Protein AF-A0A971E6I0-F1 (afdb_monomer)

Radius of gyration: 18.68 Å; Cα contacts (8 Å, |Δi|>4): 197; chains: 1; bounding box: 39×33×5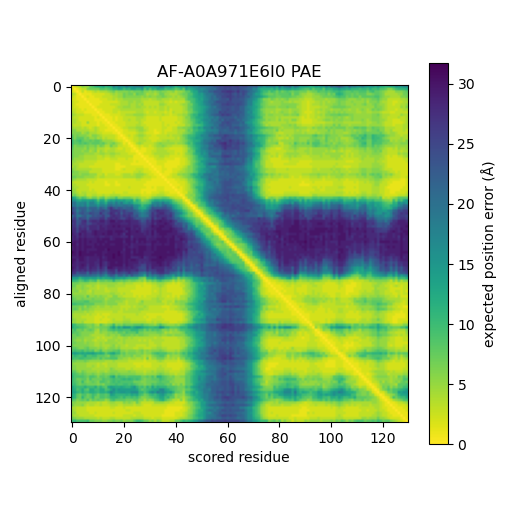5 Å

Foldseek 3Di:
DVVVVVVCVQFVVQPPPWAADPPCDDPQWGWTDDPQKIKIKRFDDPPDPPPPDPDDDDDDDDDDDDDDDPDDQCFDKDFDQDQDDFPWKAWSNDGTRFDWDQDPRGIITTDHPVCVPVPPDRITMMITGD

Mean predicted aligned error: 11.05 Å

Sequence (130 aa):
MKELGAWLKQYGEAIYGTRTCDPYFKDNCAFTSKGDTVYCIHLRLQEGRSHEARSQDVRRQGAESATGGVGPSDTRVVTIPYTGKVSAVDLVAGEKGLEFVQTGSGLQVTLPSSVAAASDMVAYVFRISK

Secondary structure (DSSP, 8-state):
-HHHHHHHHHHGGGTTT-EEEEEEEETTEEEEEETTEEEEEEE---TT----------------------------EEEE---S--SEEEETTS--S--EEEETTEEEEEPPHHHHS-TT-SEEEEEEE-

Nearest PDB structures (foldseek):
  7xsg-assembly1_B-2  TM=7.504E-01  e=3.183E-06  Cecembia lonarensis LW9
  4pee-assembly4_D  TM=7.337E-01  e=8.445E-04  Bacteroides thetaiotaomicron VPI-5482
  4jl2-assembly1_A  TM=7.375E-01  e=1.601E-03  Bacteroides thetaiotaomicron VPI-5482
  7ck4-assembly1_F  TM=2.084E-01  e=6.381E-01  Synechococcus phage S-ShM2
  7ck4-assembly1_A  TM=2.334E-01  e=1.359E+00  Synechococcus phage S-ShM2

Solvent-accessible surface area (backbone atoms only — not comparable to full-atom values): 8070 Å² total; per-residue (Å²): 117,68,65,64,52,52,48,44,73,59,50,31,75,59,56,63,87,43,40,82,39,90,65,54,65,51,91,60,26,37,32,24,29,51,90,66,35,36,24,38,40,37,50,55,82,76,82,75,83,75,82,70,74,92,68,92,79,83,90,82,90,81,91,75,89,76,82,87,73,90,70,67,91,63,70,43,71,47,76,42,74,52,80,69,73,73,72,44,35,27,40,65,86,66,58,68,72,46,58,67,47,84,48,100,77,12,31,37,35,48,42,57,60,88,59,62,69,50,83,83,60,61,58,52,48,34,39,35,32,80

Structure (mmCIF, N/CA/C/O backbone):
data_AF-A0A971E6I0-F1
#
_entry.id   AF-A0A971E6I0-F1
#
loop_
_atom_site.group_PDB
_atom_site.id
_atom_site.type_symbol
_atom_site.label_atom_id
_atom_site.label_alt_id
_atom_site.label_comp_id
_atom_site.label_asym_id
_atom_site.label_entity_id
_atom_site.label_seq_id
_atom_site.pdbx_PDB_ins_code
_atom_site.Cartn_x
_atom_site.Cartn_y
_atom_site.Cartn_z
_atom_site.occupancy
_atom_site.B_iso_or_equiv
_atom_site.auth_seq_id
_atom_site.auth_comp_id
_atom_site.auth_asym_id
_atom_site.auth_atom_id
_atom_site.pdbx_PDB_model_num
ATOM 1 N N . MET A 1 1 ? 24.921 -5.325 -7.132 1.00 58.41 1 MET A N 1
ATOM 2 C CA . MET A 1 1 ? 24.687 -4.567 -5.876 1.00 58.41 1 MET A CA 1
ATOM 3 C C . MET A 1 1 ? 24.014 -3.200 -6.088 1.00 58.41 1 MET A C 1
ATOM 5 O O . MET A 1 1 ? 23.342 -2.741 -5.178 1.00 58.41 1 MET A O 1
ATOM 9 N N . LYS A 1 2 ? 24.135 -2.558 -7.266 1.00 74.94 2 LYS A N 1
ATOM 10 C CA . LYS A 1 2 ? 23.524 -1.240 -7.546 1.00 74.94 2 LYS A CA 1
ATOM 11 C C . LYS A 1 2 ? 21.987 -1.246 -7.552 1.00 74.94 2 LYS A C 1
ATOM 13 O O . LYS A 1 2 ? 21.384 -0.310 -7.049 1.00 74.94 2 LYS A O 1
ATOM 18 N N . GLU A 1 3 ? 21.372 -2.309 -8.064 1.00 74.81 3 GLU A N 1
ATOM 19 C CA . GLU A 1 3 ? 19.911 -2.403 -8.228 1.00 74.81 3 GLU A CA 1
ATOM 20 C C . GLU A 1 3 ? 19.176 -2.504 -6.888 1.00 74.81 3 GLU A C 1
ATOM 22 O O . GLU A 1 3 ? 18.258 -1.732 -6.634 1.00 74.81 3 GLU A O 1
ATOM 27 N N . LEU A 1 4 ? 19.646 -3.366 -5.977 1.00 80.19 4 LEU A N 1
ATOM 28 C CA . LEU A 1 4 ? 19.102 -3.437 -4.618 1.00 80.19 4 LEU A CA 1
ATOM 29 C C . LEU A 1 4 ? 19.292 -2.113 -3.863 1.00 80.19 4 LEU A C 1
ATOM 31 O O . LEU A 1 4 ? 18.391 -1.674 -3.158 1.00 80.19 4 LEU A O 1
ATOM 35 N N . GLY A 1 5 ? 20.443 -1.453 -4.030 1.00 83.44 5 GLY A N 1
ATOM 36 C CA . GLY A 1 5 ? 20.693 -0.143 -3.424 1.00 83.44 5 GLY A CA 1
ATOM 37 C C . GLY A 1 5 ? 19.746 0.943 -3.946 1.00 83.44 5 GLY A C 1
ATOM 38 O O . GLY A 1 5 ? 19.235 1.735 -3.158 1.00 83.44 5 GLY A O 1
ATOM 39 N N . ALA A 1 6 ? 19.466 0.958 -5.252 1.00 84.56 6 ALA A N 1
ATOM 40 C CA . ALA A 1 6 ? 18.488 1.865 -5.850 1.00 84.56 6 ALA A CA 1
ATOM 41 C C . ALA A 1 6 ? 17.067 1.580 -5.340 1.00 84.56 6 ALA A C 1
ATOM 43 O O . ALA A 1 6 ? 16.347 2.512 -4.980 1.00 84.56 6 ALA A O 1
ATOM 44 N N . TRP A 1 7 ? 16.698 0.301 -5.222 1.00 84.25 7 TRP A N 1
ATOM 45 C CA . TRP A 1 7 ? 15.410 -0.105 -4.666 1.00 84.25 7 TRP A CA 1
ATOM 46 C C . TRP A 1 7 ? 15.271 0.325 -3.199 1.00 84.25 7 TRP A C 1
ATOM 48 O O . TRP A 1 7 ? 14.301 0.987 -2.846 1.00 84.25 7 TRP A O 1
ATOM 58 N N . LEU A 1 8 ? 16.270 0.057 -2.352 1.00 86.38 8 LEU A N 1
ATOM 59 C CA . LEU A 1 8 ? 16.262 0.483 -0.946 1.00 86.38 8 LEU A CA 1
ATOM 60 C C . LEU A 1 8 ? 16.230 2.006 -0.793 1.00 86.38 8 LEU A C 1
ATOM 62 O O . LEU A 1 8 ? 15.612 2.511 0.141 1.00 86.38 8 LEU A O 1
ATOM 66 N N . LYS A 1 9 ? 16.852 2.754 -1.708 1.00 87.06 9 LYS A N 1
ATOM 67 C CA . LYS A 1 9 ? 16.787 4.219 -1.698 1.00 87.06 9 LYS A CA 1
ATOM 68 C C . LYS A 1 9 ? 15.366 4.735 -1.955 1.00 87.06 9 LYS A C 1
ATOM 70 O O . LYS A 1 9 ? 14.985 5.737 -1.362 1.00 87.06 9 LYS A O 1
ATOM 75 N N . GLN A 1 10 ? 14.601 4.060 -2.813 1.00 87.44 10 GLN A N 1
ATOM 76 C CA . GLN A 1 10 ? 13.233 4.451 -3.163 1.00 87.44 10 GLN A CA 1
ATOM 77 C C . GLN A 1 10 ? 12.187 3.918 -2.172 1.00 87.44 10 GLN A C 1
ATOM 79 O O . GLN A 1 10 ? 11.231 4.617 -1.851 1.00 87.44 10 GLN A O 1
ATOM 84 N N . TYR A 1 11 ? 12.362 2.685 -1.694 1.00 90.56 11 TYR A N 1
ATOM 85 C CA . TYR A 1 11 ? 11.354 1.934 -0.939 1.00 90.56 11 TYR A CA 1
ATOM 86 C C . TYR A 1 11 ? 11.729 1.677 0.524 1.00 90.56 11 TYR A C 1
ATOM 88 O O . TYR A 1 11 ? 10.945 1.097 1.275 1.00 90.56 11 TYR A O 1
ATOM 96 N N . GLY A 1 12 ? 12.913 2.119 0.957 1.00 88.69 12 GLY A N 1
ATOM 97 C CA . GLY A 1 12 ? 13.446 1.863 2.295 1.00 88.69 12 GLY A CA 1
ATOM 98 C C . GLY A 1 12 ? 12.587 2.407 3.435 1.00 88.69 12 GLY A C 1
ATOM 99 O O . GLY A 1 12 ? 12.699 1.909 4.549 1.00 88.69 12 GLY A O 1
ATOM 100 N N . GLU A 1 13 ? 11.692 3.363 3.175 1.00 92.19 13 GLU A N 1
ATOM 101 C CA . GLU A 1 13 ? 10.678 3.834 4.134 1.00 92.19 13 GLU A CA 1
ATOM 102 C C . GLU A 1 13 ? 9.829 2.687 4.710 1.00 92.19 13 GLU A C 1
ATOM 104 O O . GLU A 1 13 ? 9.526 2.690 5.902 1.00 92.19 13 GLU A O 1
ATOM 109 N N . ALA A 1 14 ? 9.517 1.671 3.898 1.00 91.50 14 ALA A N 1
ATOM 110 C CA . ALA A 1 14 ? 8.758 0.492 4.320 1.00 91.50 14 ALA A CA 1
ATOM 111 C C . ALA A 1 14 ? 9.575 -0.508 5.158 1.00 91.50 14 ALA A C 1
ATOM 113 O O . ALA A 1 14 ? 9.044 -1.513 5.625 1.00 91.50 14 ALA A O 1
ATOM 114 N N . ILE A 1 15 ? 10.872 -0.262 5.344 1.00 91.31 15 ILE A N 1
ATOM 115 C CA . ILE A 1 15 ? 11.783 -1.156 6.066 1.00 91.31 15 ILE A CA 1
ATOM 116 C C . ILE A 1 15 ? 12.358 -0.423 7.278 1.00 91.31 15 ILE A C 1
ATOM 118 O O . ILE A 1 15 ? 12.185 -0.853 8.421 1.00 91.31 15 ILE A O 1
ATOM 122 N N . TYR A 1 16 ? 13.005 0.719 7.059 1.00 92.62 16 TYR A N 1
ATOM 123 C CA . TYR A 1 16 ? 13.728 1.450 8.090 1.00 92.62 16 TYR A CA 1
ATOM 124 C C . TYR A 1 16 ? 12.795 2.075 9.133 1.00 92.62 16 TYR A C 1
ATOM 126 O O . TYR A 1 16 ? 11.950 2.920 8.842 1.00 92.62 16 TYR A O 1
ATOM 134 N N . GLY A 1 17 ? 12.995 1.690 10.396 1.00 91.12 17 GLY A N 1
ATOM 135 C CA . GLY A 1 17 ? 12.225 2.221 11.522 1.00 91.12 17 GLY A CA 1
ATOM 136 C C . GLY A 1 17 ? 10.787 1.701 11.600 1.00 91.12 17 GLY A C 1
ATOM 137 O O . GLY A 1 17 ? 9.993 2.255 12.358 1.00 91.12 17 GLY A O 1
ATOM 138 N N . THR A 1 18 ? 10.458 0.654 10.843 1.00 95.00 18 THR A N 1
ATOM 139 C CA . THR A 1 18 ? 9.170 -0.040 10.935 1.00 95.00 18 THR A CA 1
ATOM 140 C C . THR A 1 18 ? 9.204 -1.151 11.996 1.00 95.00 18 THR A C 1
ATOM 142 O O . THR A 1 18 ? 10.240 -1.444 12.613 1.00 95.00 18 THR A O 1
ATOM 145 N N . ARG A 1 19 ? 8.040 -1.740 12.270 1.00 92.88 19 ARG A N 1
ATOM 146 C CA . ARG A 1 19 ? 7.841 -2.931 13.104 1.00 92.88 19 ARG A CA 1
ATOM 147 C C . ARG A 1 19 ? 7.011 -3.954 12.341 1.00 92.88 19 ARG A C 1
ATOM 149 O O . ARG A 1 19 ? 6.245 -3.592 11.452 1.00 92.88 19 ARG A O 1
ATOM 156 N N . THR A 1 20 ? 7.149 -5.220 12.704 1.00 89.62 20 THR A N 1
ATOM 157 C CA . THR A 1 20 ? 6.299 -6.288 12.178 1.00 89.62 20 THR A CA 1
ATOM 158 C C . THR A 1 20 ? 4.847 -6.056 12.593 1.00 89.62 20 THR A C 1
ATOM 160 O O . THR A 1 20 ? 4.579 -5.591 13.702 1.00 89.62 20 THR A O 1
ATOM 163 N N . CYS A 1 21 ? 3.904 -6.344 11.700 1.00 88.25 21 CYS A N 1
ATOM 164 C CA . CYS A 1 21 ? 2.477 -6.329 12.015 1.00 88.25 21 CYS A CA 1
ATOM 165 C C . CYS A 1 21 ? 1.795 -7.571 11.448 1.00 88.25 21 CYS A C 1
ATOM 167 O O . CYS A 1 21 ? 2.357 -8.256 10.598 1.00 88.25 21 CYS A O 1
ATOM 169 N N . ASP A 1 22 ? 0.600 -7.867 11.951 1.00 82.81 22 ASP A N 1
ATOM 170 C CA . ASP A 1 22 ? -0.222 -8.941 11.411 1.00 82.81 22 ASP A CA 1
ATOM 171 C C . ASP A 1 22 ? -0.961 -8.467 10.143 1.00 82.81 22 ASP A C 1
ATOM 173 O O . ASP A 1 22 ? -1.448 -7.327 10.125 1.00 82.81 22 ASP A O 1
ATOM 177 N N . PRO A 1 23 ? -1.054 -9.302 9.094 1.00 86.38 23 PRO A N 1
ATOM 178 C CA . PRO A 1 23 ? -0.327 -10.564 8.908 1.00 86.38 23 PRO A CA 1
ATOM 179 C C . PRO A 1 23 ? 1.149 -10.311 8.572 1.00 86.38 23 PRO A C 1
ATOM 181 O O . PRO A 1 23 ? 1.450 -9.414 7.803 1.00 86.38 23 PRO A O 1
ATOM 184 N N . TYR A 1 24 ? 2.087 -11.112 9.090 1.00 87.88 24 TYR A N 1
ATOM 185 C CA . TYR A 1 24 ? 3.523 -10.877 8.841 1.00 87.88 24 TYR A CA 1
ATOM 186 C C . TYR A 1 24 ? 3.916 -11.064 7.362 1.00 87.88 24 TYR A C 1
ATOM 188 O O . TYR A 1 24 ? 4.570 -10.209 6.761 1.00 87.88 24 TYR A O 1
ATOM 196 N N . PHE A 1 25 ? 3.495 -12.182 6.765 1.00 89.56 25 PHE A N 1
ATOM 197 C CA . PHE A 1 25 ? 3.669 -12.479 5.346 1.00 89.56 25 PHE A CA 1
ATOM 198 C C . PHE A 1 25 ? 2.536 -13.387 4.867 1.00 89.56 25 PHE A C 1
ATOM 200 O O . PHE A 1 25 ? 2.296 -14.434 5.473 1.00 89.56 25 PHE A O 1
ATOM 207 N N . LYS A 1 26 ? 1.838 -13.003 3.797 1.00 90.00 26 LYS A N 1
ATOM 208 C CA . LYS A 1 26 ? 0.720 -13.773 3.231 1.00 90.00 26 LYS A CA 1
ATOM 209 C C . LYS A 1 26 ? 0.525 -13.431 1.754 1.00 90.00 26 LYS A C 1
ATOM 211 O O . LYS A 1 26 ? 0.655 -12.271 1.392 1.00 90.00 26 LYS A O 1
ATOM 216 N N . ASP A 1 27 ? 0.233 -14.423 0.911 1.00 88.38 27 ASP A N 1
ATOM 217 C CA . ASP A 1 27 ? -0.033 -14.263 -0.534 1.00 88.38 27 ASP A CA 1
ATOM 218 C C . ASP A 1 27 ? 1.007 -13.395 -1.270 1.00 88.38 27 ASP A C 1
ATOM 220 O O . ASP A 1 27 ? 0.682 -12.509 -2.056 1.00 88.38 27 ASP A O 1
ATOM 224 N N . ASN A 1 28 ? 2.290 -13.645 -0.985 1.00 89.69 28 ASN A N 1
ATOM 225 C CA . ASN A 1 28 ? 3.430 -12.901 -1.534 1.00 89.69 28 ASN A CA 1
ATOM 226 C C . ASN A 1 28 ? 3.516 -11.420 -1.110 1.00 89.69 28 ASN A C 1
ATOM 228 O O . ASN A 1 28 ? 4.264 -10.639 -1.702 1.00 89.69 28 ASN A O 1
ATOM 232 N N . CYS A 1 29 ? 2.779 -11.042 -0.065 1.00 91.19 29 CYS A N 1
ATOM 233 C CA . CYS A 1 29 ? 2.805 -9.727 0.559 1.00 91.19 29 CYS A CA 1
ATOM 234 C C . CYS A 1 29 ? 3.487 -9.802 1.927 1.00 91.19 29 CYS A C 1
ATOM 236 O O . CYS A 1 29 ? 3.035 -10.540 2.803 1.00 91.19 29 CYS A O 1
ATOM 238 N N . ALA A 1 30 ? 4.544 -9.015 2.124 1.00 93.44 30 ALA A N 1
ATOM 239 C CA . ALA A 1 30 ? 5.152 -8.784 3.434 1.00 93.44 30 ALA A CA 1
ATOM 240 C C . ALA A 1 30 ? 4.611 -7.491 4.041 1.00 93.44 30 ALA A C 1
ATOM 242 O O . ALA A 1 30 ? 4.519 -6.485 3.333 1.00 93.44 30 ALA A O 1
ATOM 243 N N . PHE A 1 31 ? 4.314 -7.494 5.341 1.00 94.12 31 PHE A N 1
ATOM 244 C CA . PHE A 1 31 ? 3.755 -6.322 6.006 1.00 94.12 31 PHE A CA 1
ATOM 245 C C . PHE A 1 31 ? 4.649 -5.806 7.124 1.00 94.12 31 PHE A C 1
ATOM 247 O O . PHE A 1 31 ? 5.164 -6.548 7.966 1.00 94.12 31 PHE A O 1
ATOM 254 N N . THR A 1 32 ? 4.796 -4.490 7.149 1.00 95.69 32 THR A N 1
ATOM 255 C CA . THR A 1 32 ? 5.442 -3.756 8.232 1.00 95.69 32 THR A CA 1
ATOM 256 C C . THR A 1 32 ? 4.591 -2.545 8.578 1.00 95.69 32 THR A C 1
ATOM 258 O O . THR A 1 32 ? 3.711 -2.144 7.825 1.00 95.69 32 THR A O 1
ATOM 261 N N . SER A 1 33 ? 4.805 -1.940 9.736 1.00 94.31 33 SER A N 1
ATOM 262 C CA . SER A 1 33 ? 4.040 -0.767 10.150 1.00 94.31 33 SER A CA 1
ATOM 263 C C . SER A 1 33 ? 4.903 0.254 10.864 1.00 94.31 33 SER A C 1
ATOM 265 O O . SER A 1 33 ? 5.939 -0.068 11.455 1.00 94.31 33 SER A O 1
ATOM 267 N N . LYS A 1 34 ? 4.465 1.507 10.805 1.00 94.44 34 LYS A N 1
ATOM 268 C CA . LYS A 1 34 ? 5.060 2.627 11.525 1.00 94.44 34 LYS A CA 1
ATOM 269 C C . LYS A 1 34 ? 3.948 3.607 11.883 1.00 94.44 34 LYS A C 1
ATOM 271 O O . LYS A 1 34 ? 3.433 4.301 11.013 1.00 94.44 34 LYS A O 1
ATOM 276 N N . GLY A 1 35 ? 3.575 3.645 13.163 1.00 91.75 35 GLY A N 1
ATOM 277 C CA . GLY A 1 35 ? 2.427 4.429 13.627 1.00 91.75 35 GLY A CA 1
ATOM 278 C C . GLY A 1 35 ? 1.123 3.953 12.981 1.00 91.75 35 GLY A C 1
ATOM 279 O O . GLY A 1 35 ? 0.797 2.763 13.029 1.00 91.75 35 GLY A O 1
ATOM 280 N N . ASP A 1 36 ? 0.413 4.878 12.341 1.00 91.69 36 ASP A N 1
ATOM 281 C CA . ASP A 1 36 ? -0.873 4.624 11.678 1.00 91.69 36 ASP A CA 1
ATOM 282 C C . ASP A 1 36 ? -0.744 4.192 10.210 1.00 91.69 36 ASP A C 1
ATOM 284 O O . ASP A 1 36 ? -1.747 3.968 9.533 1.00 91.69 36 ASP A O 1
ATOM 288 N N . THR A 1 37 ? 0.486 4.022 9.720 1.00 93.50 37 THR A N 1
ATOM 289 C CA . THR A 1 37 ? 0.761 3.542 8.363 1.00 93.50 37 THR A CA 1
ATOM 290 C C . THR A 1 37 ? 1.224 2.090 8.387 1.00 93.50 37 THR A C 1
ATOM 292 O O . THR A 1 37 ? 2.178 1.733 9.084 1.00 93.50 37 THR A O 1
ATOM 295 N N . VAL A 1 38 ? 0.566 1.255 7.589 1.00 94.94 38 VAL A N 1
ATOM 296 C CA . VAL A 1 38 ? 0.981 -0.112 7.266 1.00 94.94 38 VAL A CA 1
ATOM 297 C C . VAL A 1 38 ? 1.591 -0.107 5.872 1.00 94.94 38 VAL A C 1
ATOM 299 O O . VAL A 1 38 ? 1.007 0.416 4.931 1.00 94.94 38 VAL A O 1
ATOM 302 N N . TYR A 1 39 ? 2.772 -0.683 5.726 1.00 95.06 39 TYR A N 1
ATOM 303 C CA . TYR A 1 39 ? 3.424 -0.884 4.446 1.00 95.06 39 TYR A CA 1
ATOM 304 C C . TYR A 1 39 ? 3.222 -2.323 3.998 1.00 95.06 39 TYR A C 1
ATOM 306 O O . TYR A 1 39 ? 3.402 -3.252 4.783 1.00 95.06 39 TYR A O 1
ATOM 314 N N . CYS A 1 40 ? 2.876 -2.501 2.727 1.00 94.50 40 CYS A N 1
ATOM 315 C CA . CYS A 1 40 ? 2.759 -3.809 2.095 1.00 94.50 40 CYS A CA 1
ATOM 316 C C . CYS A 1 40 ? 3.766 -3.908 0.950 1.00 94.50 40 CYS A C 1
ATOM 318 O O . CYS A 1 40 ? 3.670 -3.162 -0.025 1.00 94.50 40 CYS A O 1
ATOM 320 N N . ILE A 1 41 ? 4.705 -4.844 1.049 1.00 92.94 41 ILE A N 1
ATOM 321 C CA . ILE A 1 41 ? 5.654 -5.183 -0.013 1.00 92.94 41 ILE A CA 1
ATOM 322 C C . ILE A 1 41 ? 5.085 -6.387 -0.762 1.00 92.94 41 ILE A C 1
ATOM 324 O O . ILE A 1 41 ? 5.180 -7.517 -0.286 1.00 92.94 41 ILE A O 1
ATOM 328 N N . HIS A 1 42 ? 4.480 -6.141 -1.921 1.00 90.81 42 HIS A N 1
ATOM 329 C CA . HIS A 1 42 ? 3.953 -7.177 -2.801 1.00 90.81 42 HIS A CA 1
ATOM 330 C C . HIS A 1 42 ? 5.043 -7.621 -3.774 1.00 90.81 42 HIS A C 1
ATOM 332 O O . HIS A 1 42 ? 5.413 -6.890 -4.699 1.00 90.81 42 HIS A O 1
ATOM 338 N N . LEU A 1 43 ? 5.578 -8.816 -3.551 1.00 87.12 43 LEU A N 1
ATOM 339 C CA . LEU A 1 43 ? 6.574 -9.414 -4.425 1.00 87.12 43 LEU A CA 1
ATOM 340 C C . LEU A 1 43 ? 5.881 -9.848 -5.721 1.00 87.12 43 LEU A C 1
ATOM 342 O O . LEU A 1 43 ? 4.842 -10.511 -5.682 1.00 87.12 43 LEU A O 1
ATOM 346 N N . ARG A 1 44 ? 6.448 -9.517 -6.885 1.00 78.19 44 ARG A N 1
ATOM 347 C CA . ARG A 1 44 ? 5.990 -10.163 -8.117 1.00 78.19 44 ARG A CA 1
ATOM 348 C C . ARG A 1 44 ? 6.619 -11.537 -8.212 1.00 78.19 44 ARG A C 1
ATOM 350 O O . ARG A 1 44 ? 7.842 -11.673 -8.230 1.00 78.19 44 ARG A O 1
ATOM 357 N N . LEU A 1 45 ? 5.772 -12.551 -8.329 1.00 63.19 45 LEU A N 1
ATOM 358 C CA . LEU A 1 45 ? 6.221 -13.850 -8.789 1.00 63.19 45 LEU A CA 1
ATOM 359 C C . LEU A 1 45 ? 6.506 -13.704 -10.288 1.00 63.19 45 LEU A C 1
ATOM 361 O O . LEU A 1 45 ? 5.593 -13.576 -11.096 1.00 63.19 45 LEU A O 1
ATOM 365 N N . GLN A 1 46 ? 7.782 -13.623 -10.659 1.00 54.16 46 GLN A N 1
ATOM 366 C CA . GLN A 1 46 ? 8.177 -13.770 -12.056 1.00 54.16 46 GLN A CA 1
ATOM 367 C C . GLN A 1 46 ? 7.901 -15.223 -12.452 1.00 54.16 46 GLN A C 1
ATOM 369 O O . GLN A 1 46 ? 8.698 -16.113 -12.154 1.00 54.16 46 GLN A O 1
ATOM 374 N N . GLU A 1 47 ? 6.761 -15.473 -13.091 1.00 48.25 47 GLU A N 1
ATOM 375 C CA . GLU A 1 47 ? 6.520 -16.741 -13.769 1.00 48.25 47 GLU A CA 1
ATOM 376 C C . GLU A 1 47 ? 7.544 -16.886 -14.903 1.00 48.25 47 GLU A C 1
ATOM 378 O O . GLU A 1 47 ? 7.547 -16.131 -15.871 1.00 48.25 47 GLU A O 1
ATOM 383 N N . GLY A 1 48 ? 8.460 -17.843 -14.747 1.00 45.78 48 GLY A N 1
ATOM 384 C CA . GLY A 1 48 ? 9.218 -18.405 -15.859 1.00 45.78 48 GLY A CA 1
ATOM 385 C C . GLY A 1 48 ? 10.292 -17.517 -16.488 1.00 45.78 48 GLY A C 1
ATOM 386 O O . GLY A 1 48 ? 10.336 -17.397 -17.710 1.00 45.78 48 GLY A O 1
ATOM 387 N N . ARG A 1 49 ? 11.279 -17.028 -15.720 1.00 43.12 49 ARG A N 1
ATOM 388 C CA . ARG A 1 49 ? 12.618 -16.904 -16.329 1.00 43.12 49 ARG A CA 1
ATOM 389 C C . ARG A 1 49 ? 13.184 -18.307 -16.529 1.00 43.12 49 ARG A C 1
ATOM 391 O O . ARG A 1 49 ? 13.987 -18.775 -15.722 1.00 43.12 49 ARG A O 1
ATOM 398 N N . SER A 1 50 ? 12.782 -18.961 -17.614 1.00 40.31 50 SER A N 1
ATOM 399 C CA . SER A 1 50 ? 13.580 -20.025 -18.207 1.00 40.31 50 SER A CA 1
ATOM 400 C C . SER A 1 50 ? 14.933 -19.407 -18.540 1.00 40.31 50 SER A C 1
ATOM 402 O O . SER A 1 50 ? 15.077 -18.664 -19.507 1.00 40.31 50 SER A O 1
ATOM 404 N N . HIS A 1 51 ? 15.932 -19.654 -17.698 1.00 45.84 51 HIS A N 1
ATOM 405 C CA . HIS A 1 51 ? 17.329 -19.445 -18.057 1.00 45.84 51 HIS A CA 1
ATOM 406 C C . HIS A 1 51 ? 17.703 -20.570 -19.033 1.00 45.84 51 HIS A C 1
ATOM 408 O O . HIS A 1 51 ? 18.526 -21.428 -18.724 1.00 45.84 51 HIS A O 1
ATOM 414 N N . GLU A 1 52 ? 17.039 -20.629 -20.191 1.00 43.81 52 GLU A N 1
ATOM 415 C CA . GLU A 1 52 ? 17.482 -21.524 -21.244 1.00 43.81 52 GLU A CA 1
ATOM 416 C C . GLU A 1 52 ? 18.741 -20.899 -21.830 1.00 43.81 52 GLU A C 1
ATOM 418 O O . GLU A 1 52 ? 18.768 -19.759 -22.305 1.00 43.81 52 GLU A O 1
ATOM 423 N N . ALA A 1 53 ? 19.831 -21.625 -21.621 1.00 42.41 53 ALA A N 1
ATOM 424 C CA . ALA A 1 53 ? 21.153 -21.274 -22.057 1.00 42.41 53 ALA A CA 1
ATOM 425 C C . ALA A 1 53 ? 21.119 -20.874 -23.532 1.00 42.41 53 ALA A C 1
ATOM 427 O O . ALA A 1 53 ? 20.600 -21.584 -24.389 1.00 42.41 53 ALA A O 1
ATOM 428 N N . ARG A 1 54 ? 21.741 -19.734 -23.822 1.00 48.66 54 ARG A N 1
ATOM 429 C CA . ARG A 1 54 ? 22.146 -19.346 -25.164 1.00 48.66 54 ARG A CA 1
ATOM 430 C C . ARG A 1 54 ? 23.066 -20.437 -25.725 1.00 48.66 54 ARG A C 1
ATOM 432 O O . ARG A 1 54 ? 24.278 -20.362 -25.552 1.00 48.66 54 ARG A O 1
ATOM 439 N N . SER A 1 55 ? 22.492 -21.417 -26.408 1.00 43.91 55 SER A N 1
ATOM 440 C CA . SER A 1 55 ? 23.177 -22.216 -27.414 1.00 43.91 55 SER A CA 1
ATOM 441 C C . SER A 1 55 ? 22.450 -21.958 -28.722 1.00 43.91 55 SER A C 1
ATOM 443 O O . SER A 1 55 ? 21.314 -22.375 -28.918 1.00 43.91 55 SER A O 1
ATOM 445 N N . GLN A 1 56 ? 23.087 -21.159 -29.575 1.00 51.41 56 GLN A N 1
ATOM 446 C CA . GLN A 1 56 ? 22.650 -20.959 -30.947 1.00 51.41 56 GLN A CA 1
ATOM 447 C C . GLN A 1 56 ? 22.674 -22.306 -31.654 1.00 51.41 56 GLN A C 1
ATOM 449 O O . GLN A 1 56 ? 23.748 -22.882 -31.763 1.00 51.41 56 GLN A O 1
ATOM 454 N N . ASP A 1 57 ? 21.533 -22.754 -32.171 1.00 45.91 57 ASP A N 1
ATOM 455 C CA . ASP A 1 57 ? 21.511 -23.490 -33.427 1.00 45.91 57 ASP A CA 1
ATOM 456 C C 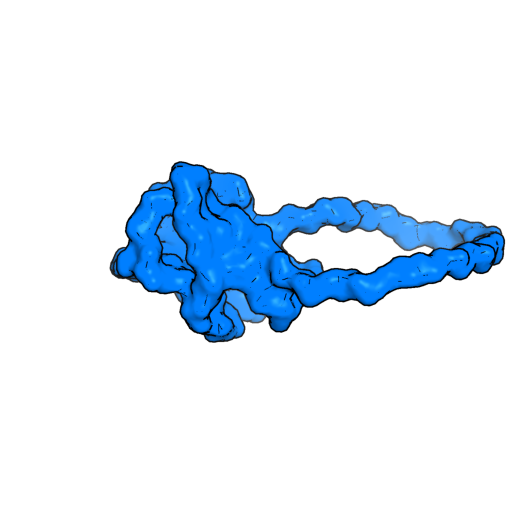. ASP A 1 57 ? 20.113 -23.527 -34.063 1.00 45.91 57 ASP A C 1
ATOM 458 O O . ASP A 1 57 ? 19.090 -23.556 -33.386 1.00 45.91 57 ASP A O 1
ATOM 462 N N . VAL A 1 58 ? 20.130 -23.560 -35.398 1.00 45.66 58 VAL A N 1
ATOM 463 C CA . VAL A 1 58 ? 19.025 -23.820 -36.340 1.00 45.66 58 VAL A CA 1
ATOM 464 C C . VAL A 1 58 ? 18.096 -22.656 -36.738 1.00 45.66 58 VAL A C 1
ATOM 466 O O . VAL A 1 58 ? 17.091 -22.310 -36.127 1.00 45.66 58 VAL A O 1
ATOM 469 N N . ARG A 1 59 ? 18.411 -22.152 -37.939 1.00 49.12 59 ARG A N 1
ATOM 470 C CA . ARG A 1 59 ? 17.516 -21.506 -38.909 1.00 49.12 59 ARG A CA 1
ATOM 471 C C . ARG A 1 59 ? 16.210 -22.299 -39.090 1.00 49.12 59 ARG A C 1
ATOM 473 O O . ARG A 1 59 ? 16.289 -23.473 -39.442 1.00 49.12 59 ARG A O 1
ATOM 480 N N . ARG A 1 60 ? 15.052 -21.627 -39.088 1.00 40.34 60 ARG A N 1
ATOM 481 C CA . ARG A 1 60 ? 14.028 -21.747 -40.151 1.00 40.34 60 ARG A CA 1
ATOM 482 C C . ARG A 1 60 ? 12.928 -20.693 -40.010 1.00 40.34 60 ARG A C 1
ATOM 484 O O . ARG A 1 60 ? 12.510 -20.340 -38.918 1.00 40.34 60 ARG A O 1
ATOM 491 N N . GLN A 1 61 ? 12.540 -20.185 -41.174 1.00 40.78 61 GLN A N 1
ATOM 492 C CA . GLN A 1 61 ? 11.481 -19.217 -41.436 1.00 40.78 61 GLN A CA 1
ATOM 493 C C . GLN A 1 61 ? 10.097 -19.824 -41.175 1.00 40.78 61 GLN A C 1
ATOM 495 O O . GLN A 1 61 ? 9.906 -21.024 -41.355 1.00 40.78 61 GLN A O 1
ATOM 500 N N . GLY A 1 62 ? 9.131 -18.964 -40.868 1.00 32.88 62 GLY A N 1
ATOM 501 C CA . GLY A 1 62 ? 7.712 -19.299 -40.839 1.00 32.88 62 GLY A CA 1
ATOM 502 C C . GLY A 1 62 ? 6.918 -18.075 -40.421 1.00 32.88 62 GLY A C 1
ATOM 503 O O . GLY A 1 62 ? 6.704 -17.849 -39.238 1.00 32.88 62 GLY A O 1
ATOM 504 N N . ALA A 1 63 ? 6.588 -17.233 -41.396 1.00 42.38 63 ALA A N 1
ATOM 505 C CA . ALA A 1 63 ? 5.721 -16.088 -41.206 1.00 42.38 63 ALA A CA 1
ATOM 506 C C . ALA A 1 63 ? 4.298 -16.578 -40.929 1.00 42.38 63 ALA A C 1
ATOM 508 O O . ALA A 1 63 ? 3.700 -17.203 -41.799 1.00 42.38 63 ALA A O 1
ATOM 509 N N . GLU A 1 64 ? 3.750 -16.239 -39.767 1.00 33.25 64 GLU A N 1
ATOM 510 C CA . GLU A 1 64 ? 2.315 -16.329 -39.515 1.00 33.25 64 GLU A CA 1
ATOM 511 C C . GLU A 1 64 ? 1.870 -15.006 -38.901 1.00 33.25 64 GLU A C 1
ATOM 513 O O . GLU A 1 64 ? 2.104 -14.688 -37.737 1.00 33.25 64 GLU A O 1
ATOM 518 N N . SER A 1 65 ? 1.296 -14.184 -39.777 1.00 49.78 65 SER A N 1
ATOM 519 C CA . SER A 1 65 ? 0.540 -13.000 -39.408 1.00 49.78 65 SER A CA 1
ATOM 520 C C . SER A 1 65 ? -0.702 -13.443 -38.644 1.00 49.78 65 SER A C 1
ATOM 522 O O . SER A 1 65 ? -1.543 -14.148 -39.195 1.00 49.78 65 SER A O 1
ATOM 524 N N . ALA A 1 66 ? -0.839 -12.981 -37.407 1.00 38.44 66 ALA A N 1
ATOM 525 C CA . ALA A 1 66 ? -2.089 -13.031 -36.668 1.00 38.44 66 ALA A CA 1
ATOM 526 C C . ALA A 1 66 ? -2.460 -11.608 -36.242 1.00 38.44 66 ALA A C 1
ATOM 528 O O . ALA A 1 66 ? -1.918 -11.028 -35.306 1.00 38.44 66 ALA A O 1
ATOM 529 N N . THR A 1 67 ? -3.350 -11.044 -37.048 1.00 32.47 67 THR A N 1
ATOM 530 C CA . THR A 1 67 ? -4.436 -10.134 -36.700 1.00 32.47 67 THR A CA 1
ATOM 531 C C . THR A 1 67 ? -4.684 -9.919 -35.207 1.00 32.47 67 THR A C 1
ATOM 533 O O . THR A 1 67 ? -5.020 -10.851 -34.487 1.00 32.47 67 THR A O 1
ATOM 536 N N . GLY A 1 68 ? -4.756 -8.640 -34.839 1.00 33.69 68 GLY A N 1
ATOM 537 C CA . GLY A 1 68 ? -5.923 -8.134 -34.124 1.00 33.69 68 GLY A CA 1
ATOM 538 C C . GLY A 1 68 ? -5.846 -8.138 -32.605 1.00 33.69 68 GLY A C 1
ATOM 539 O O . GLY A 1 68 ? -5.690 -9.160 -31.953 1.00 33.69 68 GLY A O 1
ATOM 540 N N . GLY A 1 69 ? -6.091 -6.957 -32.054 1.00 38.34 69 GLY A N 1
ATOM 541 C CA . GLY A 1 69 ? -6.412 -6.785 -30.651 1.00 38.34 69 GLY A CA 1
ATOM 542 C C . GLY A 1 69 ? -5.822 -5.492 -30.143 1.00 38.34 69 GLY A C 1
ATOM 543 O O . GLY A 1 69 ? -4.679 -5.456 -29.706 1.00 38.34 69 GLY A O 1
ATOM 544 N N . VAL A 1 70 ? -6.613 -4.423 -30.179 1.00 50.59 70 VAL A N 1
ATOM 545 C CA . VAL A 1 70 ? -6.431 -3.331 -29.224 1.00 50.59 70 VAL A CA 1
ATOM 546 C C . VAL A 1 70 ? -6.583 -3.977 -27.840 1.00 50.59 70 VAL A C 1
ATOM 548 O O . VAL A 1 70 ? -7.697 -4.275 -27.418 1.00 50.59 70 VAL A O 1
ATOM 551 N N . GLY A 1 71 ? -5.461 -4.335 -27.209 1.00 44.62 71 GLY A N 1
ATOM 552 C CA . GLY A 1 71 ? -5.424 -4.870 -25.847 1.00 44.62 71 GLY A CA 1
ATOM 553 C C . GLY A 1 71 ? -5.810 -3.766 -24.864 1.00 44.62 71 GLY A C 1
ATOM 554 O O . GLY A 1 71 ? -5.498 -2.604 -25.131 1.00 44.62 71 GLY A O 1
ATOM 555 N N . PRO A 1 72 ? -6.553 -4.095 -23.796 1.00 46.44 72 PRO A N 1
ATOM 556 C CA . PRO A 1 72 ? -7.366 -3.136 -23.065 1.00 46.44 72 PRO A CA 1
ATOM 557 C C . PRO A 1 72 ? -6.486 -2.087 -22.393 1.00 46.44 72 PRO A C 1
ATOM 559 O O . PRO A 1 72 ? -5.299 -2.307 -22.164 1.00 46.44 72 PRO A O 1
ATOM 562 N N . SER A 1 73 ? -7.080 -0.955 -22.030 1.00 49.00 73 SER A N 1
ATOM 563 C CA . SER A 1 73 ? -6.576 -0.122 -20.942 1.00 49.00 73 SER A CA 1
ATOM 564 C C . SER A 1 73 ? -6.260 -1.047 -19.751 1.00 49.00 73 SER A C 1
ATOM 566 O O . SER A 1 73 ? -7.182 -1.493 -19.072 1.00 49.00 73 SER A O 1
ATOM 568 N N . ASP A 1 74 ? -4.989 -1.448 -19.601 1.00 58.25 74 ASP A N 1
ATOM 569 C CA . ASP A 1 74 ? -4.526 -2.568 -18.760 1.00 58.25 74 ASP A CA 1
ATOM 570 C C . ASP A 1 74 ? -4.503 -2.129 -17.295 1.00 58.25 74 ASP A C 1
ATOM 572 O O . ASP A 1 74 ? -3.464 -1.914 -16.670 1.00 58.25 74 ASP A O 1
ATOM 576 N N . THR A 1 75 ? -5.694 -1.899 -16.761 1.00 66.00 75 THR A N 1
ATOM 577 C CA . THR A 1 75 ? -5.915 -1.614 -15.354 1.00 66.00 75 THR A CA 1
ATOM 578 C C . THR A 1 75 ? -5.710 -2.917 -14.589 1.00 66.00 75 THR 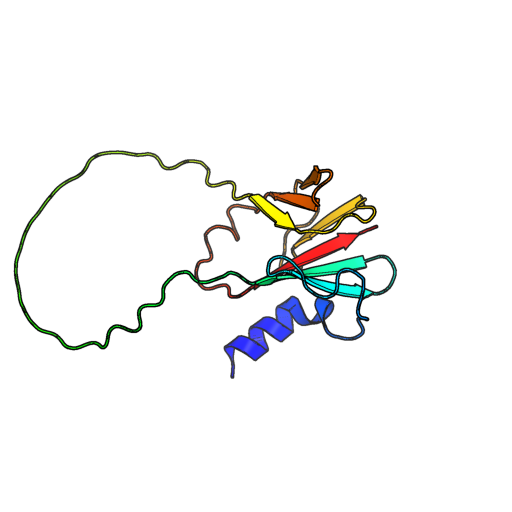A C 1
ATOM 580 O O . THR A 1 75 ? -6.606 -3.757 -14.505 1.00 66.00 75 THR A O 1
ATOM 583 N N . ARG A 1 76 ? -4.499 -3.125 -14.066 1.00 80.94 76 ARG A N 1
ATOM 584 C CA . ARG A 1 76 ? -4.177 -4.307 -13.256 1.00 80.94 76 ARG A CA 1
ATOM 585 C C . ARG A 1 76 ? -4.659 -4.118 -11.831 1.00 80.94 76 ARG A C 1
ATOM 587 O O . ARG A 1 76 ? -4.387 -3.093 -11.218 1.00 80.94 76 ARG A O 1
ATOM 594 N N . VAL A 1 77 ? -5.307 -5.136 -11.280 1.00 86.69 77 VAL A N 1
ATOM 595 C CA . VAL A 1 77 ? -5.756 -5.142 -9.885 1.00 86.69 77 VAL A CA 1
ATOM 596 C C . VAL A 1 77 ? -4.888 -6.108 -9.085 1.00 86.69 77 VAL A C 1
ATOM 598 O O . VAL A 1 77 ? -4.735 -7.269 -9.461 1.00 86.69 77 VAL A O 1
ATOM 601 N N . VAL A 1 78 ? -4.319 -5.634 -7.978 1.00 88.56 78 VAL A N 1
ATOM 602 C CA . VAL A 1 78 ? -3.534 -6.442 -7.034 1.00 88.56 78 VAL A CA 1
ATOM 603 C C . VAL A 1 78 ? -4.374 -6.719 -5.798 1.00 88.56 78 VAL A C 1
ATOM 605 O O . VAL A 1 78 ? -4.993 -5.812 -5.247 1.00 88.56 78 VAL A O 1
ATOM 608 N N . THR A 1 79 ? -4.375 -7.970 -5.340 1.00 90.56 79 THR A N 1
ATOM 609 C CA . THR A 1 79 ? -5.038 -8.351 -4.088 1.00 90.56 79 THR A CA 1
ATOM 610 C C . THR A 1 79 ? -4.018 -8.384 -2.957 1.00 90.56 79 THR A C 1
ATOM 612 O O . THR A 1 79 ? -3.049 -9.138 -2.999 1.00 90.56 79 THR A O 1
ATOM 615 N N . ILE A 1 80 ? -4.244 -7.567 -1.935 1.00 91.94 80 ILE A N 1
ATOM 616 C CA . ILE A 1 80 ? -3.435 -7.479 -0.724 1.00 91.94 80 ILE A CA 1
ATOM 617 C C . ILE A 1 80 ? -4.244 -8.118 0.411 1.00 91.94 80 ILE A C 1
ATOM 619 O O . ILE A 1 80 ? -5.317 -7.611 0.729 1.00 91.94 80 ILE A O 1
ATOM 623 N N . PRO A 1 81 ? -3.780 -9.192 1.068 1.00 91.75 81 PRO A N 1
ATOM 624 C CA . PRO A 1 81 ? -4.541 -9.882 2.112 1.00 91.75 81 PRO A CA 1
ATOM 625 C C . PRO A 1 81 ? -4.502 -9.130 3.458 1.00 91.75 81 PRO A C 1
ATOM 627 O O . PRO A 1 81 ? -4.112 -9.681 4.484 1.00 91.75 81 PRO A O 1
ATOM 630 N N . TYR A 1 82 ? -4.896 -7.856 3.451 1.00 89.81 82 TYR A N 1
ATOM 631 C CA . TYR A 1 82 ? -4.989 -6.988 4.620 1.00 89.81 82 TYR A CA 1
ATOM 632 C C . TYR A 1 82 ? -6.456 -6.697 4.948 1.00 89.81 82 TYR A C 1
ATOM 634 O O . TYR A 1 82 ? -7.196 -6.157 4.127 1.00 89.81 82 TYR A O 1
ATOM 642 N N . THR A 1 83 ? -6.872 -7.062 6.160 1.00 88.50 83 THR A N 1
ATOM 643 C CA . THR A 1 83 ? -8.260 -6.958 6.646 1.00 88.50 83 THR A CA 1
ATOM 644 C C . THR A 1 83 ? -8.460 -5.842 7.674 1.00 88.50 83 THR A C 1
ATOM 646 O O . THR A 1 83 ? -9.565 -5.659 8.180 1.00 88.50 83 THR A O 1
ATOM 649 N N . GLY A 1 84 ? -7.404 -5.091 8.002 1.00 87.12 84 GLY A N 1
ATOM 650 C CA . GLY A 1 84 ? -7.489 -3.952 8.913 1.00 87.12 84 GLY A CA 1
ATOM 651 C C . GLY A 1 84 ? -8.246 -2.768 8.306 1.00 87.12 84 GLY A C 1
ATOM 652 O O . GLY A 1 84 ? -8.611 -2.774 7.135 1.00 87.12 84 GLY A O 1
ATOM 653 N N . LYS A 1 85 ? -8.469 -1.715 9.098 1.00 89.19 85 LYS A N 1
ATOM 654 C CA . LYS A 1 85 ? -9.056 -0.467 8.586 1.00 89.19 85 LYS A CA 1
ATOM 655 C C . LYS A 1 85 ? -8.136 0.170 7.543 1.00 89.19 85 LYS A C 1
ATOM 657 O O . LYS A 1 85 ? -6.914 0.149 7.715 1.00 89.19 85 LYS A O 1
ATOM 662 N N . VAL A 1 86 ? -8.742 0.690 6.477 1.00 92.88 86 VAL A N 1
ATOM 663 C CA . VAL A 1 86 ? -8.058 1.365 5.373 1.00 92.88 86 VAL A CA 1
ATOM 664 C C . VAL A 1 86 ? -8.799 2.656 5.053 1.00 92.88 86 VAL A C 1
ATOM 666 O O . VAL A 1 86 ? -9.946 2.621 4.614 1.00 92.88 86 VAL A O 1
ATOM 669 N N . SER A 1 87 ? -8.124 3.782 5.248 1.00 92.62 87 SER A N 1
ATOM 670 C CA . SER A 1 87 ? -8.609 5.114 4.878 1.00 92.62 87 SER A CA 1
ATOM 671 C C . SER A 1 87 ? -8.017 5.588 3.551 1.00 92.62 87 SER A C 1
ATOM 673 O O . SER A 1 87 ? -8.659 6.336 2.819 1.00 92.62 87 SER A O 1
ATOM 675 N N . ALA A 1 88 ? -6.792 5.162 3.228 1.00 92.69 88 ALA A N 1
ATOM 676 C CA . ALA A 1 88 ? -6.113 5.524 1.987 1.00 92.69 88 ALA A CA 1
ATOM 677 C C . ALA A 1 88 ? -5.060 4.485 1.597 1.00 92.69 88 ALA A C 1
ATOM 679 O O . ALA A 1 88 ? -4.455 3.844 2.464 1.00 92.69 88 ALA A O 1
ATOM 680 N N . VAL A 1 89 ? -4.809 4.376 0.293 1.00 93.50 89 VAL A N 1
ATOM 681 C CA . VAL A 1 89 ? -3.754 3.538 -0.277 1.00 93.50 89 VAL A CA 1
ATOM 682 C C . VAL A 1 89 ? -2.904 4.382 -1.217 1.00 93.50 89 VAL A C 1
ATOM 684 O O . VAL A 1 89 ? -3.427 5.004 -2.136 1.00 93.50 89 VAL A O 1
ATOM 687 N N . ASP A 1 90 ? -1.590 4.377 -1.014 1.00 93.06 90 ASP A N 1
ATOM 688 C CA . ASP A 1 90 ? -0.628 5.043 -1.894 1.00 93.06 90 ASP A CA 1
ATOM 689 C C . ASP A 1 90 ? 0.433 4.060 -2.381 1.00 93.06 90 ASP A C 1
ATOM 691 O O . ASP A 1 90 ? 0.755 3.080 -1.706 1.00 93.06 90 ASP A O 1
ATOM 695 N N . LEU A 1 91 ? 1.083 4.386 -3.493 1.00 90.56 91 LEU A N 1
ATOM 696 C CA . LEU A 1 91 ? 2.344 3.776 -3.884 1.00 90.56 91 LEU A CA 1
ATOM 697 C C . LEU A 1 91 ? 3.515 4.569 -3.287 1.00 90.56 91 LEU A C 1
ATOM 699 O O . LEU A 1 91 ? 3.594 5.791 -3.426 1.00 90.56 91 LEU A O 1
ATOM 703 N N . VAL A 1 92 ? 4.479 3.885 -2.664 1.00 88.50 92 VAL A N 1
ATOM 704 C CA . VAL A 1 92 ? 5.661 4.555 -2.080 1.00 88.50 92 VAL A CA 1
ATOM 705 C C . VAL A 1 92 ? 6.477 5.302 -3.146 1.00 88.50 92 VAL A C 1
ATOM 707 O O . VAL A 1 92 ? 6.991 6.385 -2.879 1.00 88.50 92 VAL A O 1
ATOM 710 N N . ALA A 1 93 ? 6.568 4.764 -4.365 1.00 79.56 93 ALA A N 1
ATOM 711 C CA . ALA A 1 93 ? 7.365 5.344 -5.449 1.00 79.56 93 ALA A CA 1
ATOM 712 C C . ALA A 1 93 ? 6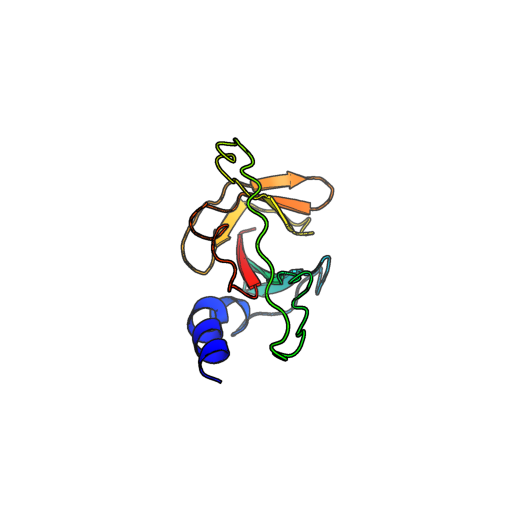.664 6.425 -6.286 1.00 79.56 93 ALA A C 1
ATOM 714 O O . ALA A 1 93 ? 7.227 6.857 -7.290 1.00 79.56 93 ALA A O 1
ATOM 715 N N . GLY A 1 94 ? 5.471 6.888 -5.910 1.00 77.00 94 GLY A N 1
ATOM 716 C CA . GLY A 1 94 ? 4.854 7.979 -6.659 1.00 77.00 94 GLY A CA 1
ATOM 717 C C . GLY A 1 94 ?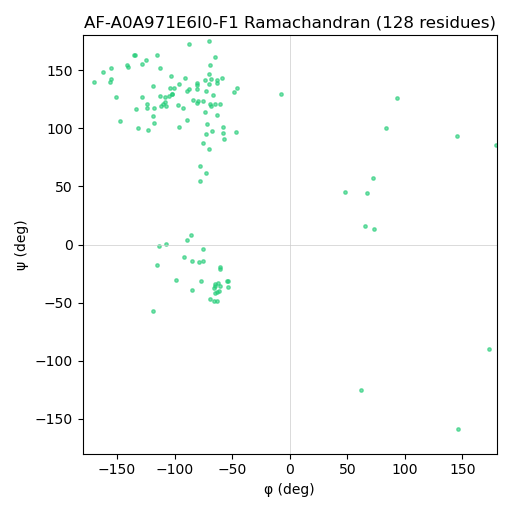 3.436 8.296 -6.233 1.00 77.00 94 GLY A C 1
ATOM 718 O O . GLY A 1 94 ? 3.218 9.170 -5.396 1.00 77.00 94 GLY A O 1
ATOM 719 N N . GLU A 1 95 ? 2.486 7.625 -6.876 1.00 79.75 95 GLU A N 1
ATOM 720 C CA . GLU A 1 95 ? 1.079 8.014 -6.875 1.00 79.75 95 GLU A CA 1
ATOM 721 C C . GLU A 1 95 ? 0.407 7.805 -5.518 1.00 79.75 95 GLU A C 1
ATOM 723 O O . GLU A 1 95 ? 0.630 6.805 -4.832 1.00 79.75 95 GLU A O 1
ATOM 728 N N . LYS A 1 96 ? -0.408 8.783 -5.127 1.00 87.69 96 LYS A N 1
ATOM 729 C CA . LYS A 1 96 ? -1.166 8.787 -3.878 1.00 87.69 96 LYS A CA 1
ATOM 730 C C . LYS A 1 96 ? -2.654 8.695 -4.176 1.00 87.69 96 LYS A C 1
ATOM 732 O O . LYS A 1 96 ? -3.085 9.194 -5.210 1.00 87.69 96 LYS A O 1
ATOM 737 N N . GLY A 1 97 ? -3.422 8.125 -3.253 1.00 87.88 97 GLY A N 1
ATOM 738 C CA . GLY A 1 97 ? -4.871 7.989 -3.403 1.00 87.88 97 GLY A CA 1
ATOM 739 C C . GLY A 1 97 ? -5.257 7.021 -4.518 1.00 87.88 97 GLY A C 1
ATOM 740 O O . GLY A 1 97 ? -6.131 7.329 -5.322 1.00 87.88 97 GLY A O 1
ATOM 741 N N . LEU A 1 98 ? -4.587 5.870 -4.572 1.00 89.56 98 LEU A N 1
ATOM 742 C CA . LEU A 1 98 ? -4.936 4.796 -5.494 1.00 89.56 98 LEU A CA 1
ATOM 743 C C . LEU A 1 98 ? -6.373 4.338 -5.249 1.00 89.56 98 LEU A C 1
ATOM 745 O O . LEU A 1 98 ? -6.817 4.242 -4.104 1.00 89.56 98 LEU A O 1
ATOM 749 N N . GLU A 1 99 ? -7.077 3.998 -6.324 1.00 90.56 99 GLU A N 1
ATOM 750 C CA . GLU A 1 99 ? -8.397 3.390 -6.211 1.00 90.56 99 GLU A CA 1
ATOM 751 C C . GLU A 1 99 ? -8.273 1.996 -5.588 1.00 90.56 99 GLU A C 1
ATOM 753 O O . GLU A 1 99 ? -7.473 1.160 -6.026 1.00 90.56 99 GLU A O 1
ATOM 758 N N . PHE A 1 100 ? -9.068 1.740 -4.550 1.00 92.38 100 PHE A N 1
ATOM 759 C CA . PHE A 1 100 ? -9.097 0.452 -3.877 1.00 92.38 100 PHE A CA 1
ATOM 760 C C . PHE A 1 100 ? -10.515 0.048 -3.484 1.00 92.38 100 PHE A C 1
ATOM 762 O O . PHE A 1 100 ? -11.377 0.881 -3.209 1.00 92.38 100 PHE A O 1
ATOM 769 N N . VAL A 1 101 ? -10.731 -1.261 -3.405 1.00 92.94 101 VAL A N 1
ATOM 770 C CA . VAL A 1 101 ? -11.963 -1.873 -2.917 1.00 92.94 101 VAL A CA 1
ATOM 771 C C . VAL A 1 101 ? -11.606 -2.815 -1.778 1.00 92.94 101 VAL A C 1
ATOM 773 O O . VAL A 1 101 ? -10.833 -3.760 -1.948 1.00 92.94 101 VAL A O 1
ATOM 776 N N . GLN A 1 102 ? -12.168 -2.565 -0.598 1.00 90.81 102 GLN A N 1
ATOM 777 C CA . GLN A 1 102 ? -12.014 -3.473 0.529 1.00 90.81 102 GLN A CA 1
ATOM 778 C C . GLN A 1 102 ? -13.049 -4.598 0.437 1.00 90.81 102 GLN A C 1
ATOM 780 O O . GLN A 1 102 ? -14.253 -4.365 0.357 1.00 90.81 102 GLN A O 1
ATOM 785 N N . THR A 1 103 ? -12.563 -5.831 0.446 1.00 89.12 103 THR A N 1
ATOM 786 C CA . THR A 1 103 ? -13.347 -7.068 0.376 1.00 89.12 103 THR A CA 1
ATOM 787 C C . THR A 1 103 ? -13.175 -7.859 1.675 1.00 89.12 103 THR A C 1
ATOM 789 O O . THR A 1 103 ? -12.214 -7.651 2.415 1.00 89.12 103 THR A O 1
ATOM 792 N N . GLY A 1 104 ? -14.062 -8.820 1.955 1.00 83.50 104 GLY A N 1
ATOM 793 C CA . GLY A 1 104 ? -13.919 -9.693 3.133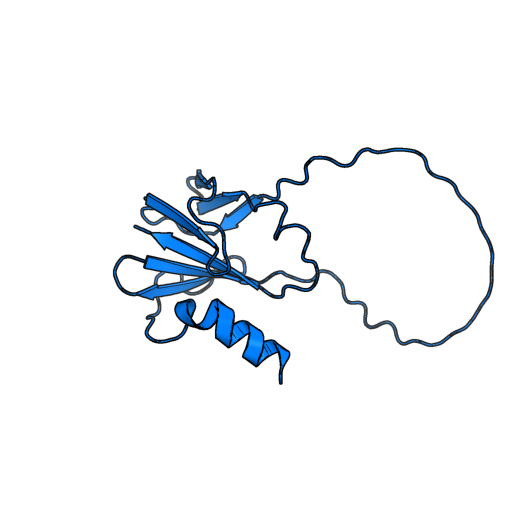 1.00 83.50 104 GLY A CA 1
ATOM 794 C C . GLY A 1 104 ? -12.628 -10.532 3.138 1.00 83.50 104 GLY A C 1
ATOM 795 O O . GLY A 1 1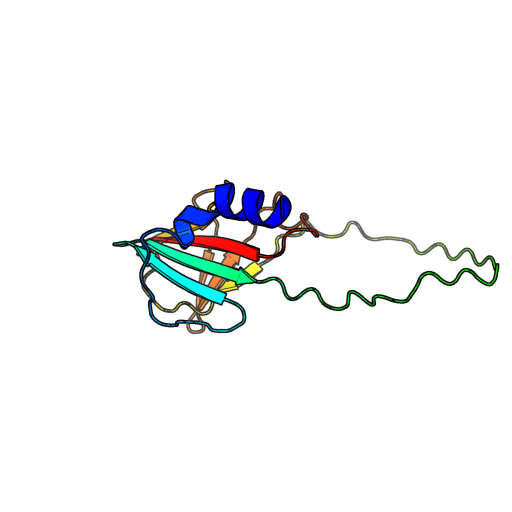04 ? -12.173 -10.958 4.195 1.00 83.50 104 GLY A O 1
ATOM 796 N N . SER A 1 105 ? -12.018 -10.741 1.968 1.00 82.56 105 SER A N 1
ATOM 797 C CA . SER A 1 105 ? -10.765 -11.482 1.777 1.00 82.56 105 SER A CA 1
ATOM 798 C C . SER A 1 105 ? -9.499 -10.615 1.813 1.00 82.56 105 SER A C 1
ATOM 800 O O . SER A 1 105 ? -8.398 -11.162 1.854 1.00 82.56 105 SER A O 1
ATOM 802 N N . GLY A 1 106 ? -9.629 -9.285 1.792 1.00 89.44 106 GLY A N 1
ATOM 803 C CA . GLY A 1 106 ? -8.500 -8.358 1.723 1.00 89.44 106 GLY A CA 1
ATOM 804 C C . GLY A 1 106 ? -8.815 -7.091 0.929 1.00 89.44 106 GLY A C 1
ATOM 805 O O . GLY A 1 106 ? -9.968 -6.729 0.718 1.00 89.44 106 GLY A O 1
ATOM 806 N N . LEU A 1 107 ? -7.780 -6.425 0.448 1.00 92.00 107 LEU A N 1
ATOM 807 C CA . LEU A 1 107 ? -7.823 -5.140 -0.230 1.00 92.00 107 LEU A CA 1
ATOM 808 C C . LEU A 1 107 ? -7.442 -5.313 -1.704 1.00 92.00 107 LEU A C 1
ATOM 810 O O . LEU A 1 107 ? -6.334 -5.745 -2.009 1.00 92.00 107 LEU A O 1
ATOM 814 N N . GLN A 1 108 ? -8.347 -4.976 -2.617 1.00 92.44 108 GLN A N 1
ATOM 815 C CA . GLN A 1 108 ? -8.065 -4.939 -4.050 1.00 92.44 108 GLN A CA 1
ATOM 816 C C . GLN A 1 108 ? -7.639 -3.528 -4.434 1.00 92.44 108 GLN A C 1
ATOM 818 O O . GLN A 1 108 ? -8.416 -2.595 -4.267 1.00 92.44 108 GLN A O 1
ATOM 823 N N . VAL A 1 109 ? -6.411 -3.368 -4.916 1.00 91.69 109 VAL A N 1
ATOM 824 C CA . VAL A 1 109 ? -5.841 -2.071 -5.295 1.00 91.69 109 VAL A CA 1
ATOM 825 C C . VAL A 1 109 ? -5.640 -2.040 -6.798 1.00 91.69 109 VAL A C 1
ATOM 827 O O . VAL A 1 109 ? -4.999 -2.928 -7.366 1.00 91.69 109 VAL A O 1
ATOM 830 N N . THR A 1 110 ? -6.163 -1.001 -7.432 1.00 89.88 110 THR A N 1
ATOM 831 C CA . THR A 1 110 ? -5.967 -0.746 -8.852 1.00 89.88 110 THR A CA 1
ATOM 832 C C . THR A 1 110 ? -4.608 -0.091 -9.075 1.00 89.88 110 THR A C 1
ATOM 834 O O . THR A 1 110 ? -4.306 0.965 -8.520 1.00 89.88 110 THR A O 1
ATOM 837 N N . LEU A 1 111 ? -3.763 -0.726 -9.885 1.00 86.81 111 LEU A N 1
ATOM 838 C CA . LEU A 1 111 ? -2.466 -0.188 -10.263 1.00 86.81 111 LEU A CA 1
ATOM 839 C C . LEU A 1 111 ? -2.608 0.836 -11.393 1.00 86.81 111 LEU A C 1
ATOM 841 O O . LEU A 1 111 ? -3.290 0.561 -12.384 1.00 86.81 111 LEU A O 1
ATOM 845 N N . PRO A 1 112 ? -1.886 1.965 -11.316 1.00 83.38 112 PRO A N 1
ATOM 846 C CA . PRO A 1 112 ? -1.810 2.894 -12.425 1.00 83.38 112 PRO A CA 1
ATOM 847 C C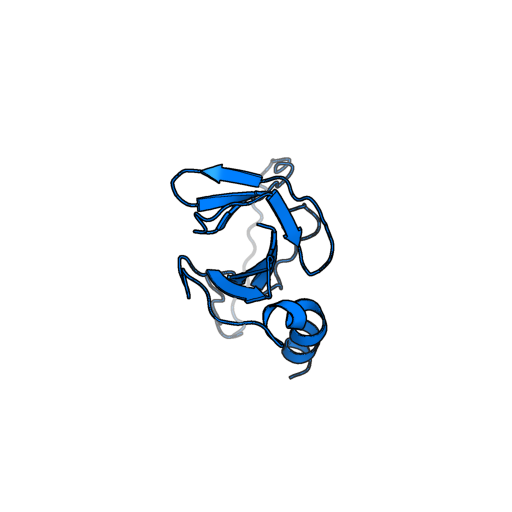 . PRO A 1 112 ? -0.996 2.283 -13.571 1.00 83.38 112 PRO A C 1
ATOM 849 O O . PRO A 1 112 ? -0.015 1.556 -13.359 1.00 83.38 112 PRO A O 1
ATOM 852 N N . SER A 1 113 ? -1.369 2.614 -14.807 1.00 79.00 113 SER A N 1
ATOM 853 C CA . SER A 1 113 ? -0.710 2.114 -16.024 1.00 79.00 113 SER A CA 1
ATOM 854 C C . SER A 1 113 ? 0.802 2.381 -16.035 1.00 79.00 113 SER A C 1
ATOM 856 O O . SER A 1 113 ? 1.573 1.548 -16.515 1.00 79.00 113 SER A O 1
ATOM 858 N N . SER A 1 114 ? 1.234 3.480 -15.402 1.00 72.19 114 SER A N 1
ATOM 859 C CA . SER A 1 114 ? 2.636 3.869 -15.199 1.00 72.19 114 SER A CA 1
ATOM 860 C C . SER A 1 114 ? 3.501 2.786 -14.544 1.00 72.19 114 SER A C 1
ATOM 862 O O . SER A 1 114 ? 4.695 2.714 -14.825 1.00 72.19 114 SER A O 1
ATOM 864 N N . VAL A 1 115 ? 2.927 1.940 -13.679 1.00 76.00 115 VAL A N 1
ATOM 865 C CA . VAL A 1 115 ? 3.670 0.885 -12.956 1.00 76.00 115 VAL A CA 1
ATOM 866 C C . VAL A 1 115 ? 3.232 -0.529 -13.331 1.00 76.00 115 VAL A C 1
ATOM 868 O O . VAL A 1 115 ? 3.977 -1.484 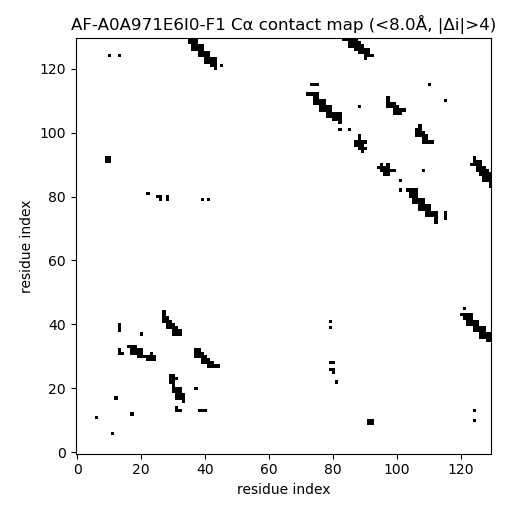-13.101 1.00 76.00 115 VAL A O 1
ATOM 871 N N . ALA A 1 116 ? 2.051 -0.682 -13.935 1.00 72.12 116 ALA A N 1
ATOM 872 C CA . ALA A 1 116 ? 1.573 -1.962 -14.454 1.00 72.12 116 ALA A CA 1
ATOM 873 C C . ALA A 1 116 ? 2.449 -2.482 -15.613 1.00 72.12 116 ALA A C 1
ATOM 875 O O . ALA A 1 116 ? 2.683 -3.689 -15.713 1.00 72.12 116 ALA A O 1
ATOM 876 N N . ALA A 1 117 ? 2.985 -1.576 -16.441 1.00 67.44 117 ALA A N 1
ATOM 877 C CA . ALA A 1 117 ? 3.847 -1.908 -17.578 1.00 67.44 117 ALA A CA 1
ATOM 878 C C . ALA A 1 117 ? 5.311 -2.224 -17.195 1.00 67.44 117 ALA A C 1
ATOM 880 O O . ALA A 1 117 ? 6.051 -2.790 -18.002 1.00 67.44 117 ALA A O 1
ATOM 881 N N . ALA A 1 118 ? 5.744 -1.882 -15.975 1.00 66.56 118 ALA A N 1
ATOM 882 C CA . ALA A 1 118 ? 7.126 -2.050 -15.521 1.00 66.56 118 ALA A CA 1
ATOM 883 C C . ALA A 1 118 ? 7.444 -3.526 -15.210 1.00 66.56 118 ALA A C 1
ATOM 885 O O . ALA A 1 118 ? 7.290 -4.004 -14.084 1.00 66.56 118 ALA A O 1
ATOM 886 N N . SER A 1 119 ? 7.866 -4.273 -16.236 1.00 61.66 119 SER A N 1
ATOM 887 C CA . SER A 1 119 ? 8.122 -5.719 -16.150 1.00 61.66 119 SER A CA 1
ATOM 888 C C . SER A 1 119 ? 9.422 -6.093 -15.419 1.00 61.66 119 SER A C 1
ATOM 890 O O . SER A 1 119 ? 9.570 -7.236 -14.983 1.00 61.66 119 SER A O 1
ATOM 892 N N . ASP A 1 120 ? 10.321 -5.145 -15.186 1.00 65.69 120 ASP A N 1
ATOM 893 C CA . ASP A 1 120 ? 11.580 -5.326 -14.455 1.00 65.69 120 ASP A CA 1
ATOM 894 C C . ASP A 1 120 ? 11.432 -5.194 -12.929 1.00 65.69 120 ASP A C 1
ATOM 896 O O . ASP A 1 120 ? 12.319 -5.600 -12.176 1.00 65.69 120 ASP A O 1
ATOM 900 N N . MET A 1 121 ? 10.304 -4.667 -12.443 1.00 69.12 121 MET A N 1
ATOM 901 C CA . MET A 1 121 ? 10.141 -4.416 -11.016 1.00 69.12 121 MET A CA 1
ATOM 902 C C . MET A 1 121 ? 9.882 -5.704 -10.224 1.00 69.12 121 MET A C 1
ATOM 904 O O . MET A 1 121 ? 8.918 -6.429 -10.488 1.00 69.12 121 MET A O 1
ATOM 908 N N . VAL A 1 122 ? 10.736 -5.950 -9.226 1.00 76.06 122 VAL A N 1
ATOM 909 C CA . VAL A 1 122 ? 10.728 -7.159 -8.380 1.00 76.06 122 VAL A CA 1
ATOM 910 C C . VAL A 1 122 ? 9.617 -7.121 -7.323 1.00 76.06 122 VAL A C 1
ATOM 912 O O . VAL A 1 122 ? 9.073 -8.161 -6.958 1.00 76.06 122 VAL A O 1
ATOM 915 N N . ALA A 1 123 ? 9.252 -5.930 -6.841 1.00 85.25 123 ALA A N 1
ATOM 916 C CA . ALA A 1 123 ? 8.217 -5.759 -5.826 1.00 85.25 123 ALA A CA 1
ATOM 917 C C . ALA A 1 123 ? 7.565 -4.372 -5.886 1.00 85.25 123 ALA A C 1
ATOM 919 O O . ALA A 1 123 ? 8.261 -3.372 -6.084 1.00 85.25 123 ALA A O 1
ATOM 920 N N . TYR A 1 124 ? 6.254 -4.321 -5.649 1.00 87.75 124 TYR A N 1
ATOM 921 C CA . TYR A 1 124 ? 5.505 -3.090 -5.393 1.00 87.75 124 TYR A CA 1
ATOM 922 C C . TYR A 1 124 ? 5.467 -2.824 -3.893 1.00 87.75 124 TYR A C 1
ATOM 924 O O . TYR A 1 124 ? 5.343 -3.757 -3.101 1.00 87.75 124 TYR A O 1
ATOM 932 N N . VAL A 1 125 ? 5.540 -1.555 -3.497 1.00 91.94 125 VAL A N 1
ATOM 933 C CA . VAL A 1 125 ? 5.417 -1.171 -2.089 1.00 91.94 125 VAL A CA 1
ATOM 934 C C . VAL A 1 125 ? 4.293 -0.165 -1.929 1.00 91.94 125 VAL A C 1
ATOM 936 O O . VAL A 1 125 ? 4.350 0.941 -2.473 1.00 91.94 125 VAL A O 1
ATOM 939 N N . PHE A 1 126 ? 3.285 -0.568 -1.168 1.00 93.12 126 PHE A N 1
ATOM 940 C CA . PHE A 1 126 ? 2.098 0.220 -0.879 1.00 93.12 126 PHE A CA 1
ATOM 941 C C . PHE A 1 126 ? 2.171 0.799 0.529 1.00 93.12 126 PHE A C 1
ATOM 943 O O . PHE A 1 126 ? 2.665 0.137 1.444 1.00 93.12 126 PHE A O 1
ATOM 950 N N . ARG A 1 127 ? 1.637 2.007 0.705 1.00 94.62 127 ARG A N 1
ATOM 951 C CA . ARG A 1 127 ? 1.289 2.578 2.008 1.00 94.62 127 ARG A CA 1
ATOM 952 C C . ARG A 1 127 ? -0.204 2.466 2.200 1.00 94.62 127 ARG A C 1
ATOM 954 O O . ARG A 1 127 ? -0.965 2.890 1.342 1.00 94.62 127 ARG A O 1
ATOM 961 N N . ILE A 1 128 ? -0.599 1.935 3.337 1.00 94.25 128 ILE A N 1
ATOM 962 C CA . ILE A 1 128 ? -1.978 1.744 3.746 1.00 94.25 128 ILE A CA 1
ATOM 963 C C . ILE A 1 128 ? -2.152 2.563 5.020 1.00 94.25 128 ILE A C 1
ATOM 965 O O . ILE A 1 128 ? -1.560 2.251 6.055 1.00 94.25 128 ILE A O 1
ATOM 969 N N . SER A 1 129 ? -2.923 3.638 4.936 1.00 93.50 129 SER A N 1
ATOM 970 C CA . SER A 1 129 ? -3.256 4.464 6.100 1.00 93.50 129 SER A CA 1
ATOM 971 C C . SER A 1 129 ? -4.499 3.899 6.776 1.00 93.50 129 SER A C 1
ATOM 973 O O . SER A 1 129 ? -5.458 3.552 6.081 1.00 93.50 129 SER A O 1
ATOM 975 N N . LYS A 1 130 ? -4.465 3.774 8.105 1.00 87.19 130 LYS A N 1
ATOM 976 C CA . LYS A 1 130 ? -5.589 3.264 8.906 1.00 87.19 130 LYS A CA 1
ATOM 977 C C . LYS A 1 130 ? -6.766 4.225 9.005 1.00 87.19 130 LYS A C 1
ATOM 979 O O . LYS A 1 130 ? -6.605 5.428 8.707 1.00 87.19 130 LYS A O 1
#

pLDDT: mean 77.03, std 19.34, range [32.47, 95.69]